Protein AF-A0A359H1Y7-F1 (afdb_monomer)

Solvent-accessible surface area (backbone atoms only — not comparable to full-atom values): 4982 Å² total; per-residue (Å²): 105,98,41,64,23,55,48,77,40,77,42,78,94,73,84,44,70,40,82,46,75,44,70,94,35,49,61,43,79,42,63,67,38,70,70,41,85,49,86,75,61,84,50,85,67,72,67,59,98,62,90,60,80,78,49,86,63,87,78,72,83,78,74,85,74,82,76,92,73,85,90,126

pLDDT: mean 86.25, std 10.32, range [57.88, 96.25]

Radius of gyration: 16.17 Å; Cα contacts (8 Å, |Δi|>4): 71; chains: 1; bounding box: 31×46×30 Å

Secondary structure (DSSP, 8-state):
-TT--EEEEEETTTTEEEEEE-GGG-----HHHHH---SS-S---PPPSSPPPPPPPP--------------

Structure (mmCIF, N/CA/C/O backbone):
data_AF-A0A359H1Y7-F1
#
_entry.id   AF-A0A359H1Y7-F1
#
loop_
_atom_site.group_PDB
_atom_site.id
_atom_site.type_symbol
_atom_site.label_atom_id
_atom_site.label_alt_id
_atom_site.label_comp_id
_atom_site.label_asym_id
_atom_site.label_entity_id
_atom_site.label_seq_id
_atom_site.pdbx_PDB_ins_code
_atom_site.Cartn_x
_atom_site.Cartn_y
_atom_site.Cartn_z
_atom_site.occupancy
_atom_site.B_iso_or_equiv
_atom_site.auth_seq_id
_atom_site.auth_comp_id
_atom_site.auth_asym_id
_atom_site.auth_atom_id
_atom_site.pdbx_PDB_model_num
ATOM 1 N N . CYS A 1 1 ? 0.065 7.028 -2.610 1.00 89.00 1 CYS A N 1
ATOM 2 C CA . CYS A 1 1 ? 0.295 5.896 -3.535 1.00 89.00 1 CYS A CA 1
ATOM 3 C C . CYS A 1 1 ? 0.441 6.449 -4.945 1.00 89.00 1 CYS A C 1
ATOM 5 O O . CYS A 1 1 ? -0.509 7.079 -5.399 1.00 89.00 1 CYS A O 1
ATOM 7 N N . PRO A 1 2 ? 1.594 6.260 -5.610 1.00 89.69 2 PRO A N 1
ATOM 8 C CA . PRO A 1 2 ? 1.884 6.921 -6.885 1.00 89.69 2 PRO A CA 1
ATOM 9 C C . PRO A 1 2 ? 0.908 6.540 -8.006 1.00 89.69 2 PRO A C 1
ATOM 11 O O . PRO A 1 2 ? 0.632 7.355 -8.874 1.00 89.69 2 PRO A O 1
ATOM 14 N N . THR A 1 3 ? 0.332 5.337 -7.961 1.00 91.31 3 THR A N 1
ATOM 15 C CA . TH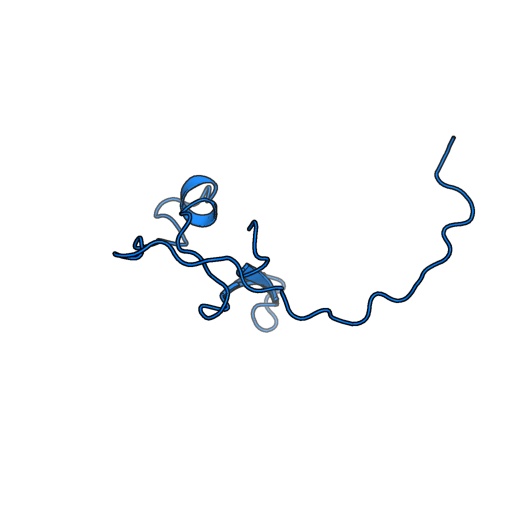R A 1 3 ? -0.612 4.842 -8.976 1.00 91.31 3 THR A CA 1
ATOM 16 C C . THR A 1 3 ? -2.078 4.933 -8.552 1.00 91.31 3 THR A C 1
ATOM 18 O O . THR A 1 3 ? -2.949 4.432 -9.253 1.00 91.31 3 THR A O 1
ATOM 21 N N . LYS A 1 4 ? -2.380 5.540 -7.393 1.00 91.25 4 LYS A N 1
ATOM 22 C CA . LYS A 1 4 ? -3.729 5.550 -6.787 1.00 91.25 4 LYS A CA 1
ATOM 23 C C . LYS A 1 4 ? -4.314 4.140 -6.538 1.00 91.25 4 LYS A C 1
ATOM 25 O O . LYS A 1 4 ? -5.527 3.977 -6.433 1.00 91.25 4 LYS A O 1
ATOM 30 N N . ALA A 1 5 ? -3.455 3.125 -6.394 1.00 92.81 5 ALA A N 1
ATOM 31 C CA . ALA A 1 5 ? -3.853 1.744 -6.109 1.00 92.81 5 ALA A CA 1
ATOM 32 C C . ALA A 1 5 ? -4.554 1.563 -4.756 1.00 92.81 5 ALA A C 1
ATOM 34 O O . ALA A 1 5 ? -5.339 0.638 -4.600 1.00 92.81 5 ALA A O 1
ATOM 35 N N . ILE A 1 6 ? -4.287 2.422 -3.774 1.00 93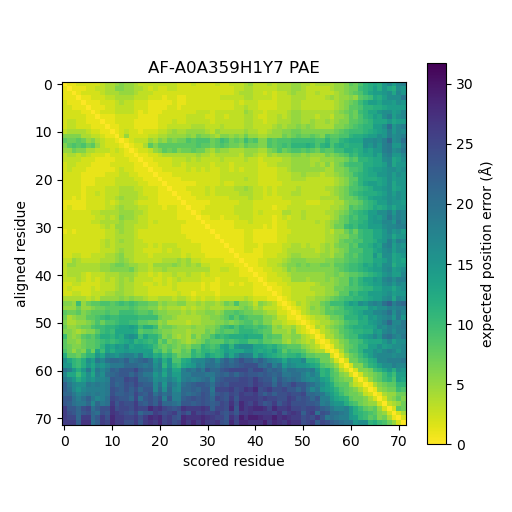.62 6 ILE A N 1
ATOM 36 C CA . ILE A 1 6 ? -4.879 2.348 -2.433 1.00 93.62 6 ILE A CA 1
ATOM 37 C C . ILE A 1 6 ? -5.621 3.644 -2.122 1.00 93.62 6 ILE A C 1
ATOM 39 O O . ILE A 1 6 ? -5.070 4.730 -2.307 1.00 93.62 6 ILE A O 1
ATOM 43 N N . ASN A 1 7 ? -6.859 3.510 -1.646 1.00 92.44 7 ASN A N 1
ATOM 44 C CA . ASN A 1 7 ? -7.719 4.608 -1.201 1.00 92.44 7 ASN A CA 1
ATOM 45 C C . ASN A 1 7 ? -8.372 4.239 0.139 1.00 92.44 7 ASN A C 1
ATOM 47 O O . ASN A 1 7 ? -8.544 3.058 0.434 1.00 92.44 7 ASN A O 1
ATOM 51 N N . MET A 1 8 ? -8.752 5.232 0.939 1.00 92.44 8 MET A N 1
ATOM 52 C CA . MET A 1 8 ? -9.497 5.007 2.181 1.00 92.44 8 MET A CA 1
ATOM 53 C C . MET A 1 8 ? -10.994 4.949 1.877 1.00 92.44 8 MET A C 1
ATOM 55 O O . MET A 1 8 ? -11.513 5.824 1.188 1.00 92.44 8 MET A O 1
ATOM 59 N N . VAL A 1 9 ? -11.686 3.932 2.387 1.00 93.94 9 VAL A N 1
ATOM 60 C CA . VAL A 1 9 ? -13.144 3.785 2.260 1.00 93.94 9 VAL A CA 1
ATOM 61 C C . VAL A 1 9 ? -13.785 3.637 3.642 1.00 93.94 9 VAL A C 1
ATOM 63 O O . VAL A 1 9 ? -13.128 3.101 4.540 1.00 93.94 9 VAL A O 1
ATOM 66 N N . PRO A 1 10 ? -15.037 4.090 3.840 1.00 96.25 10 PRO A N 1
ATOM 67 C CA . PRO A 1 10 ? -15.744 3.904 5.103 1.00 96.25 10 PRO A CA 1
ATOM 68 C C . PRO A 1 10 ? -15.812 2.429 5.508 1.00 96.25 10 PRO A C 1
ATOM 70 O O . PRO A 1 10 ? -16.046 1.547 4.676 1.00 96.25 10 PRO A O 1
ATOM 73 N N . TYR A 1 11 ? -15.603 2.158 6.791 1.00 94.94 11 TYR A N 1
ATOM 74 C CA . TYR A 1 11 ? -15.640 0.822 7.363 1.00 94.94 11 TYR A CA 1
ATOM 75 C C . TYR A 1 11 ? -16.930 0.600 8.139 1.00 94.94 11 TYR A C 1
ATOM 77 O O . TYR A 1 11 ? -17.010 0.898 9.330 1.00 94.94 11 TYR A O 1
ATOM 85 N N . ARG A 1 12 ? -17.929 0.016 7.471 1.00 92.38 12 ARG A N 1
ATOM 86 C CA . ARG A 1 12 ? -19.273 -0.166 8.050 1.00 92.38 12 ARG A CA 1
ATOM 87 C C . ARG A 1 12 ? -19.804 1.173 8.603 1.00 92.38 12 ARG A C 1
ATOM 89 O O . ARG A 1 12 ? -19.411 2.235 8.126 1.00 92.38 12 ARG A O 1
ATOM 96 N N . ASP A 1 13 ? -20.641 1.112 9.633 1.00 92.94 13 ASP A N 1
ATOM 97 C CA . ASP A 1 13 ? -21.248 2.278 10.286 1.00 92.94 13 ASP A CA 1
ATOM 98 C C . ASP A 1 13 ? -20.456 2.751 11.518 1.00 92.94 13 ASP A C 1
ATOM 100 O O . ASP A 1 13 ? -21.006 3.352 12.436 1.00 92.94 13 ASP A O 1
ATOM 104 N N . THR A 1 14 ? -19.152 2.456 11.584 1.00 92.62 14 THR A N 1
ATOM 105 C CA . THR A 1 14 ? -18.326 2.795 12.759 1.00 92.62 14 THR A CA 1
ATOM 106 C C . THR A 1 14 ? -17.721 4.197 12.697 1.00 92.62 14 THR A C 1
ATOM 108 O O . THR A 1 14 ? -17.084 4.628 13.655 1.00 92.62 14 THR A O 1
ATOM 111 N N . GLY A 1 15 ? -17.855 4.894 11.562 1.00 94.19 15 GLY A N 1
ATOM 112 C CA . GLY A 1 15 ? -17.170 6.165 11.299 1.00 94.19 15 GLY A CA 1
ATOM 113 C C . GLY A 1 15 ? -15.659 6.031 11.057 1.00 94.19 15 GLY A C 1
ATOM 114 O O . GLY A 1 15 ? -14.980 7.033 10.845 1.00 94.19 15 GLY A O 1
ATOM 115 N N . LEU A 1 16 ? -15.118 4.808 11.069 1.00 93.75 16 LEU A N 1
ATOM 116 C CA . LEU A 1 16 ? -13.721 4.535 10.740 1.00 93.75 16 LEU A CA 1
ATOM 117 C C . LEU A 1 16 ? -13.544 4.341 9.235 1.00 93.75 16 LEU A C 1
ATOM 119 O O . LEU A 1 16 ? -14.486 4.021 8.513 1.00 93.75 16 LEU A O 1
ATOM 123 N N . PHE A 1 17 ? -12.306 4.476 8.769 1.00 94.38 17 PHE A N 1
ATOM 124 C CA . PHE A 1 17 ? -11.939 4.220 7.382 1.00 94.38 17 PHE A CA 1
ATOM 125 C C . PHE A 1 17 ? -10.912 3.097 7.312 1.00 94.38 17 PHE A C 1
ATOM 127 O O . PHE A 1 17 ? -9.994 3.035 8.130 1.00 94.38 17 PHE A O 1
ATOM 134 N N . ILE A 1 18 ? -11.040 2.239 6.304 1.00 93.19 18 ILE A N 1
ATOM 135 C CA . ILE A 1 18 ? -10.072 1.183 6.012 1.00 93.19 18 ILE A CA 1
ATOM 136 C C . ILE A 1 18 ? -9.442 1.382 4.633 1.00 93.19 18 ILE A C 1
ATOM 138 O O . ILE A 1 18 ? -10.095 1.891 3.715 1.00 93.19 18 ILE A O 1
ATOM 142 N N . PRO A 1 19 ? -8.180 0.968 4.454 1.00 93.19 19 PRO A N 1
ATOM 143 C CA . PRO A 1 19 ? -7.563 0.967 3.141 1.00 93.19 19 PRO A CA 1
ATOM 144 C C . PRO A 1 19 ? -8.215 -0.083 2.233 1.00 93.19 19 PRO A C 1
ATOM 146 O O . PRO A 1 19 ? -8.280 -1.264 2.568 1.00 93.19 19 PRO A O 1
ATOM 149 N N . LYS A 1 20 ? -8.636 0.335 1.040 1.00 93.19 20 LYS A N 1
ATOM 150 C CA . LYS A 1 20 ? -9.037 -0.538 -0.066 1.00 93.19 20 LYS A CA 1
ATOM 151 C C . LYS A 1 20 ? -7.953 -0.515 -1.137 1.00 93.19 20 LYS A C 1
ATOM 153 O O . LYS A 1 20 ? -7.631 0.547 -1.669 1.00 93.19 20 LYS A O 1
ATOM 158 N N . LEU A 1 21 ? -7.413 -1.689 -1.456 1.00 92.94 21 LEU A N 1
ATOM 159 C CA . LEU A 1 21 ? -6.359 -1.877 -2.452 1.00 92.94 21 LEU A CA 1
ATOM 160 C C . LEU A 1 21 ? -6.937 -2.428 -3.763 1.00 92.94 21 LEU A C 1
ATOM 162 O O . LEU A 1 21 ? -7.612 -3.454 -3.763 1.00 92.94 21 LEU A O 1
ATOM 166 N N . ASN A 1 22 ? -6.610 -1.782 -4.878 1.00 91.94 22 ASN A N 1
ATOM 167 C CA . ASN A 1 22 ? -6.719 -2.326 -6.223 1.00 91.94 22 ASN A CA 1
ATOM 168 C C . ASN A 1 22 ? -5.348 -2.881 -6.646 1.00 91.94 22 ASN A C 1
ATOM 170 O O . ASN A 1 22 ? -4.407 -2.119 -6.880 1.00 91.94 22 ASN A O 1
ATOM 174 N N . LYS A 1 23 ? -5.235 -4.210 -6.723 1.00 89.69 23 LYS A N 1
ATOM 175 C CA . LYS A 1 23 ? -3.979 -4.894 -7.058 1.00 89.69 23 LYS A CA 1
ATOM 176 C C . LYS A 1 23 ? -3.585 -4.722 -8.527 1.00 89.69 23 LYS A C 1
ATOM 178 O O . LYS A 1 23 ? -2.394 -4.670 -8.801 1.00 89.69 23 LYS A O 1
ATOM 183 N N . ASP A 1 24 ? -4.545 -4.530 -9.429 1.00 89.44 24 ASP A N 1
ATOM 184 C CA . ASP A 1 24 ? -4.308 -4.474 -10.881 1.00 89.44 24 ASP A CA 1
ATOM 185 C C . ASP A 1 24 ? -3.453 -3.269 -11.305 1.00 89.44 24 ASP A C 1
ATOM 187 O O . ASP A 1 24 ? -2.781 -3.292 -12.332 1.00 89.44 24 ASP A O 1
ATOM 191 N N . ILE A 1 25 ? -3.469 -2.202 -10.499 1.00 89.75 25 ILE A N 1
ATOM 192 C CA . ILE A 1 25 ? -2.686 -0.975 -10.722 1.00 89.75 25 ILE A CA 1
ATOM 193 C C . ILE A 1 25 ? -1.596 -0.770 -9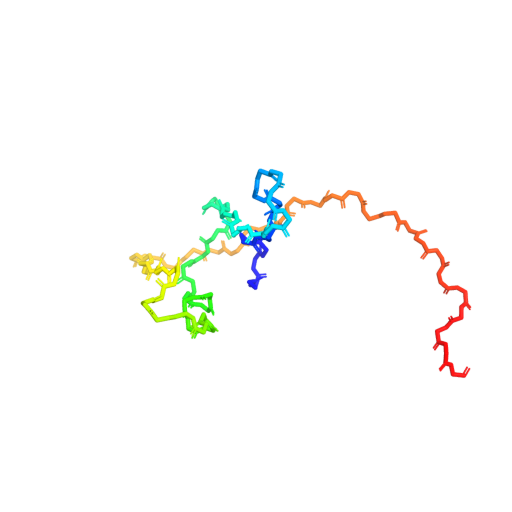.656 1.00 89.75 25 ILE A C 1
ATOM 195 O O . ILE A 1 25 ? -0.941 0.276 -9.612 1.00 89.75 25 ILE A O 1
ATOM 199 N N . CYS A 1 26 ? -1.406 -1.738 -8.756 1.00 91.06 26 CYS A N 1
ATOM 200 C CA . CYS A 1 26 ? -0.369 -1.697 -7.732 1.00 91.06 26 CYS A CA 1
ATOM 201 C C . CYS A 1 26 ? 0.961 -2.174 -8.321 1.00 91.06 26 CYS A C 1
ATOM 203 O O . CYS A 1 26 ? 1.063 -3.314 -8.750 1.00 91.06 26 CYS A O 1
ATOM 205 N N . ILE A 1 27 ? 2.000 -1.337 -8.276 1.00 91.94 27 ILE A N 1
ATOM 206 C CA . ILE A 1 27 ? 3.324 -1.669 -8.835 1.00 91.94 27 ILE A CA 1
ATOM 207 C C . ILE A 1 27 ? 4.303 -2.304 -7.837 1.00 91.94 27 ILE A C 1
ATOM 209 O O . ILE A 1 27 ? 5.466 -2.512 -8.165 1.00 91.94 27 ILE A O 1
ATOM 213 N N . GLY A 1 28 ? 3.868 -2.571 -6.602 1.00 91.50 28 GLY A N 1
ATOM 214 C CA . GLY A 1 28 ? 4.733 -3.163 -5.574 1.00 91.50 28 GLY A CA 1
ATOM 215 C C . GLY A 1 28 ? 5.818 -2.226 -5.024 1.00 91.50 28 GLY A C 1
ATOM 216 O O . GLY A 1 28 ? 6.807 -2.696 -4.481 1.00 91.50 28 GLY A O 1
ATOM 217 N N . CYS A 1 29 ? 5.657 -0.899 -5.123 1.00 92.25 29 CYS A N 1
ATOM 218 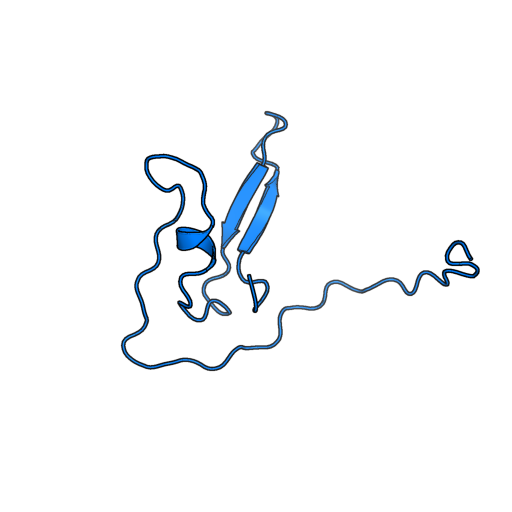C CA . CYS A 1 29 ? 6.700 0.064 -4.729 1.00 92.25 29 CYS A CA 1
ATOM 219 C C . CYS A 1 29 ? 6.961 0.198 -3.213 1.00 92.25 29 CYS A C 1
ATOM 221 O O . CYS A 1 29 ? 7.811 0.991 -2.821 1.00 92.25 29 CYS A O 1
ATOM 223 N N . GLY A 1 30 ? 6.190 -0.467 -2.345 1.00 93.00 30 GLY A N 1
ATOM 224 C CA . GLY A 1 30 ? 6.406 -0.461 -0.887 1.00 93.00 30 GLY A CA 1
ATOM 225 C C . GLY A 1 30 ? 6.118 0.856 -0.149 1.00 93.00 30 GLY A C 1
ATOM 226 O O . GLY A 1 30 ? 6.059 0.872 1.076 1.00 93.00 30 GLY A O 1
ATOM 227 N N . GLY A 1 31 ? 5.854 1.967 -0.847 1.00 94.00 31 GLY A N 1
ATOM 228 C CA . GLY A 1 31 ? 5.681 3.275 -0.197 1.00 94.00 31 GLY A CA 1
ATOM 229 C C . GLY A 1 31 ? 4.539 3.340 0.830 1.00 94.00 31 GLY A C 1
ATOM 230 O O . GLY A 1 31 ? 4.613 4.110 1.783 1.00 94.00 31 GLY A O 1
ATOM 231 N N . CYS A 1 32 ? 3.495 2.519 0.666 1.00 94.94 32 CYS A N 1
ATOM 232 C CA . CYS A 1 32 ? 2.398 2.421 1.635 1.00 94.94 32 CYS A CA 1
ATOM 233 C C . CYS A 1 32 ? 2.783 1.666 2.918 1.00 94.94 32 CYS A C 1
ATOM 235 O O . CYS A 1 32 ? 2.350 2.064 3.995 1.00 94.94 32 CYS A O 1
ATOM 237 N N . GLU A 1 33 ? 3.617 0.632 2.824 1.00 95.88 33 GLU A N 1
ATOM 238 C CA . GLU A 1 33 ? 4.158 -0.086 3.983 1.00 95.88 33 GLU A CA 1
ATOM 239 C C . GLU A 1 33 ? 5.148 0.787 4.760 1.00 95.88 33 GLU A C 1
ATOM 241 O O . GLU A 1 33 ? 5.060 0.895 5.986 1.00 95.88 33 GLU A O 1
ATOM 246 N N . TYR A 1 34 ? 6.038 1.481 4.044 1.00 95.56 34 TYR A N 1
ATOM 247 C CA . TYR A 1 34 ? 7.033 2.363 4.651 1.00 95.56 34 TYR A CA 1
ATOM 248 C C . TYR A 1 34 ? 6.380 3.464 5.498 1.00 95.56 34 TYR A C 1
ATOM 250 O O . TYR A 1 34 ? 6.696 3.602 6.680 1.00 95.56 34 TYR A O 1
ATOM 258 N N . VAL A 1 35 ? 5.416 4.193 4.920 1.00 95.56 35 VAL A N 1
ATOM 259 C CA . VAL A 1 35 ? 4.751 5.325 5.589 1.00 95.56 35 VAL A CA 1
ATOM 260 C C . VAL A 1 35 ? 3.775 4.896 6.687 1.00 95.56 35 VAL A C 1
ATOM 262 O O . VAL A 1 35 ? 3.366 5.728 7.492 1.00 95.56 35 VAL A O 1
ATOM 265 N N . CYS A 1 36 ? 3.366 3.623 6.732 1.00 95.06 36 CYS A N 1
ATOM 266 C CA . CYS A 1 36 ? 2.366 3.163 7.690 1.00 95.06 36 CYS A CA 1
ATOM 267 C C . CYS A 1 36 ? 2.872 3.357 9.137 1.00 95.06 36 CYS A C 1
ATOM 269 O O . CYS A 1 36 ? 3.877 2.741 9.508 1.00 95.06 36 CYS A O 1
ATOM 271 N N . PRO A 1 37 ? 2.187 4.163 9.972 1.00 95.75 37 PRO A N 1
ATOM 272 C CA . PRO A 1 37 ? 2.622 4.431 11.343 1.00 95.75 37 PRO A CA 1
ATOM 273 C C . PRO A 1 37 ? 2.230 3.323 12.334 1.00 95.75 37 PRO A C 1
ATOM 275 O O . PRO A 1 37 ? 2.660 3.358 13.482 1.00 95.75 37 PRO A O 1
ATOM 278 N N . ALA A 1 38 ? 1.393 2.363 11.925 1.00 95.44 38 ALA A N 1
ATOM 279 C CA . ALA A 1 38 ? 0.900 1.306 12.802 1.00 95.44 38 ALA A CA 1
ATOM 280 C C . ALA A 1 38 ? 1.992 0.280 13.157 1.00 95.44 38 ALA A C 1
ATOM 282 O O . ALA A 1 38 ? 2.839 -0.051 12.321 1.00 95.44 38 ALA A O 1
ATOM 283 N N . THR A 1 39 ? 1.905 -0.268 14.374 1.00 94.69 39 THR A N 1
ATOM 284 C CA . THR A 1 39 ? 2.780 -1.334 14.880 1.00 94.69 39 THR A CA 1
ATOM 285 C C . THR A 1 39 ? 1.910 -2.451 15.476 1.00 94.69 39 THR A C 1
ATOM 287 O O . THR A 1 39 ? 1.283 -2.219 16.510 1.00 94.69 39 THR A O 1
ATOM 290 N N . PRO A 1 40 ? 1.838 -3.649 14.862 1.00 93.75 40 PRO A N 1
ATOM 291 C CA . PRO A 1 40 ? 2.484 -4.040 13.606 1.00 93.75 40 PRO A CA 1
ATOM 292 C C . PRO A 1 40 ? 1.942 -3.257 12.400 1.00 93.75 40 PRO A C 1
ATOM 294 O O . PRO A 1 40 ? 0.871 -2.650 12.459 1.00 93.75 40 PRO A O 1
ATOM 297 N N . LYS A 1 41 ? 2.698 -3.268 11.298 1.00 94.56 41 LYS A N 1
ATOM 298 C CA . LYS A 1 41 ? 2.325 -2.577 10.058 1.00 94.56 41 LYS A CA 1
ATOM 299 C C . LYS A 1 41 ? 0.956 -3.062 9.575 1.00 94.56 41 LYS A C 1
ATOM 301 O O . LYS A 1 41 ? 0.718 -4.262 9.483 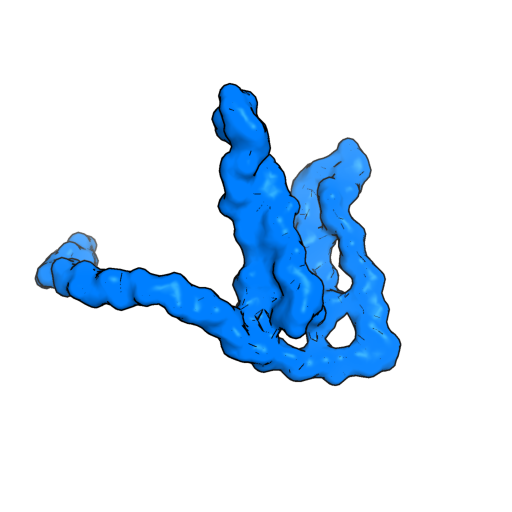1.00 94.56 41 LYS A O 1
ATOM 306 N N . ALA A 1 42 ? 0.069 -2.126 9.237 1.00 93.31 42 ALA A N 1
ATOM 307 C CA . ALA A 1 42 ? -1.280 -2.447 8.760 1.00 93.31 42 ALA A CA 1
ATOM 308 C C . ALA A 1 42 ? -1.307 -2.940 7.302 1.00 93.31 42 ALA A C 1
ATOM 310 O O . ALA A 1 42 ? -2.309 -3.487 6.847 1.00 93.31 42 ALA A O 1
ATOM 311 N N . ILE A 1 43 ? -0.221 -2.719 6.559 1.00 93.81 4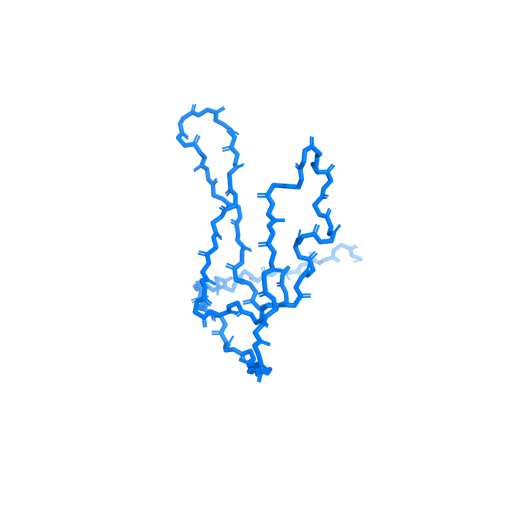3 ILE A N 1
ATOM 312 C CA . ILE A 1 43 ? -0.049 -3.162 5.179 1.00 93.81 43 ILE A CA 1
ATOM 313 C C . ILE A 1 43 ? 1.391 -3.625 4.973 1.00 93.81 43 ILE A C 1
ATOM 315 O O . ILE A 1 43 ? 2.323 -2.959 5.421 1.00 93.81 43 ILE A O 1
ATOM 319 N N . THR A 1 44 ? 1.544 -4.751 4.283 1.00 94.75 44 THR A N 1
ATOM 320 C CA . THR A 1 44 ? 2.823 -5.317 3.852 1.00 94.75 44 THR A CA 1
ATOM 321 C C . THR A 1 44 ? 2.815 -5.481 2.336 1.00 94.75 44 THR A C 1
ATOM 323 O O . THR A 1 44 ? 1.772 -5.751 1.732 1.00 94.75 44 THR A O 1
ATOM 326 N N . VAL A 1 45 ? 3.964 -5.269 1.703 1.00 93.88 45 VAL A N 1
ATOM 327 C CA . VAL A 1 45 ? 4.125 -5.310 0.253 1.00 93.88 45 VAL A CA 1
ATOM 328 C C . VAL A 1 45 ? 5.222 -6.302 -0.100 1.00 93.88 45 VAL A C 1
ATOM 330 O O . VAL A 1 45 ? 6.388 -6.123 0.232 1.00 93.88 45 VAL A O 1
ATOM 333 N N . SER A 1 46 ? 4.847 -7.336 -0.844 1.00 90.50 46 SER A N 1
ATOM 334 C CA . SER A 1 46 ? 5.807 -8.193 -1.534 1.00 90.50 46 SER A CA 1
ATOM 335 C C . SER A 1 46 ? 6.167 -7.545 -2.868 1.00 90.50 46 SER A C 1
ATOM 337 O O . SER A 1 46 ? 5.276 -7.190 -3.644 1.00 90.50 46 SER A O 1
ATOM 339 N N . ALA A 1 47 ? 7.461 -7.352 -3.116 1.00 84.31 47 ALA A N 1
ATOM 340 C CA . ALA A 1 47 ? 7.936 -6.858 -4.402 1.00 84.31 47 ALA A CA 1
ATOM 341 C C . ALA A 1 47 ? 7.599 -7.862 -5.517 1.00 84.31 47 ALA A C 1
ATOM 343 O O . ALA A 1 47 ? 7.568 -9.069 -5.283 1.00 84.31 47 ALA A O 1
ATOM 344 N N . ASN A 1 48 ? 7.350 -7.355 -6.725 1.00 82.38 48 ASN A N 1
ATOM 345 C CA . ASN A 1 48 ? 7.211 -8.205 -7.903 1.00 82.38 48 ASN A CA 1
ATOM 346 C C . ASN A 1 48 ? 8.599 -8.650 -8.377 1.00 82.38 48 ASN A C 1
ATOM 348 O O . ASN A 1 48 ? 9.512 -7.826 -8.417 1.00 82.38 48 ASN A O 1
ATOM 352 N N . ASP A 1 49 ? 8.730 -9.903 -8.818 1.00 85.44 49 ASP A N 1
ATOM 353 C CA . ASP A 1 49 ? 9.989 -10.428 -9.375 1.00 85.44 49 ASP A CA 1
ATOM 354 C C . ASP A 1 49 ? 10.452 -9.647 -10.618 1.00 85.44 49 ASP A C 1
ATOM 356 O O . ASP A 1 49 ? 11.645 -9.533 -10.896 1.00 85.44 49 ASP A O 1
ATOM 360 N N . VAL A 1 50 ? 9.497 -9.075 -11.359 1.00 86.44 50 VAL A N 1
ATOM 361 C CA . VAL A 1 50 ? 9.730 -8.208 -12.517 1.00 86.44 50 VAL A CA 1
ATOM 362 C C . VAL A 1 50 ? 9.014 -6.878 -12.301 1.00 86.44 50 VAL A C 1
ATOM 364 O O . VAL A 1 50 ? 7.841 -6.839 -11.926 1.00 86.44 50 VAL A O 1
ATOM 367 N N . HIS A 1 51 ? 9.709 -5.767 -12.557 1.00 79.62 51 HIS A N 1
ATOM 368 C CA . HIS A 1 51 ? 9.132 -4.430 -12.432 1.00 79.62 51 HIS A CA 1
ATOM 369 C C . HIS A 1 51 ? 8.010 -4.206 -13.451 1.00 79.62 51 HIS A C 1
ATOM 371 O O . HIS A 1 51 ? 8.221 -4.287 -14.661 1.00 79.62 51 HIS A O 1
ATOM 377 N N . ILE A 1 52 ? 6.823 -3.864 -12.951 1.00 79.62 52 ILE A N 1
ATOM 378 C CA . ILE A 1 52 ? 5.648 -3.562 -13.771 1.00 79.62 52 ILE A CA 1
ATOM 379 C C . ILE A 1 52 ? 5.485 -2.057 -13.978 1.00 79.62 52 ILE A C 1
ATOM 381 O O . ILE A 1 52 ? 5.792 -1.243 -13.104 1.00 79.62 52 ILE A O 1
ATOM 385 N N . THR A 1 53 ? 4.993 -1.676 -15.153 1.00 82.19 53 THR A N 1
ATOM 386 C CA . THR A 1 53 ? 4.716 -0.275 -15.483 1.00 82.19 53 THR A CA 1
ATOM 387 C C . THR A 1 53 ? 3.396 0.170 -14.856 1.00 82.19 53 THR A C 1
ATOM 389 O O . THR A 1 53 ? 2.446 -0.604 -14.754 1.00 82.19 53 THR A O 1
ATOM 392 N N . ALA A 1 54 ? 3.320 1.432 -14.433 1.00 80.75 54 ALA A N 1
ATOM 393 C CA . ALA A 1 54 ? 2.100 1.989 -13.866 1.00 80.75 54 ALA A CA 1
ATOM 394 C C . ALA A 1 54 ? 1.008 2.151 -14.936 1.00 80.75 54 ALA A C 1
ATOM 396 O O . ALA A 1 54 ? 1.174 2.897 -15.902 1.00 80.75 54 ALA A O 1
ATOM 397 N N . THR A 1 55 ? -0.138 1.506 -14.725 1.00 81.75 55 THR A N 1
ATOM 398 C CA . THR A 1 55 ? -1.353 1.743 -15.514 1.00 81.75 55 THR A CA 1
ATOM 399 C C . THR A 1 55 ? -2.033 3.036 -15.058 1.00 81.75 55 THR A C 1
ATOM 401 O O . THR A 1 55 ? -1.987 3.397 -13.879 1.00 81.75 55 THR A O 1
ATOM 404 N N . LYS A 1 56 ? -2.685 3.749 -15.986 1.00 79.06 56 LYS A N 1
ATOM 405 C CA . LYS A 1 56 ? -3.475 4.941 -15.646 1.00 79.06 56 LYS A CA 1
ATOM 406 C C . LYS A 1 56 ? -4.622 4.551 -14.697 1.00 79.06 56 LYS A C 1
ATOM 408 O O . LYS A 1 56 ? -5.335 3.593 -14.996 1.00 79.06 56 LYS A O 1
ATOM 413 N N . PRO A 1 57 ? -4.831 5.274 -13.585 1.00 77.00 57 PRO A N 1
ATOM 414 C CA . PRO A 1 57 ? -5.946 4.998 -12.690 1.00 77.00 57 PRO A CA 1
ATOM 415 C C . PRO A 1 57 ? -7.283 5.331 -13.362 1.00 77.00 57 PRO A C 1
ATOM 417 O O . PRO A 1 57 ? -7.359 6.223 -14.210 1.00 77.00 57 PRO A O 1
ATOM 420 N N . THR A 1 58 ? -8.353 4.648 -12.951 1.00 69.94 58 THR A N 1
ATOM 421 C CA . THR A 1 58 ? -9.716 4.967 -13.390 1.00 69.94 58 THR A CA 1
ATOM 422 C C . THR A 1 58 ? -10.072 6.390 -12.961 1.00 69.94 58 THR A C 1
ATOM 424 O O . THR A 1 58 ? -10.010 6.734 -11.777 1.00 69.94 58 THR A O 1
ATOM 427 N N . VAL A 1 59 ? -10.415 7.233 -13.934 1.00 69.62 59 VAL A N 1
ATOM 428 C CA . VAL A 1 59 ? -10.801 8.626 -13.704 1.00 69.62 59 VAL A CA 1
ATOM 429 C C . VAL A 1 59 ? -12.278 8.644 -13.319 1.00 69.62 59 VAL A C 1
ATOM 431 O O . VAL A 1 59 ? -13.152 8.522 -14.175 1.00 69.62 59 VAL A O 1
ATOM 434 N N . GLU A 1 60 ? -12.576 8.774 -12.029 1.00 65.31 60 GLU A N 1
ATOM 435 C CA . GLU A 1 60 ? -13.896 9.247 -11.604 1.00 65.31 60 GLU A CA 1
ATOM 436 C C . GLU A 1 60 ? -14.041 10.682 -12.123 1.00 65.31 60 GLU A C 1
ATOM 438 O O . GLU A 1 60 ? -13.108 11.475 -11.977 1.00 65.31 60 GLU A O 1
ATOM 443 N N . LYS A 1 61 ? -15.148 10.976 -12.821 1.00 57.88 61 LYS A N 1
ATOM 444 C CA . LYS A 1 61 ? -15.393 12.255 -13.508 1.00 57.88 61 LYS A CA 1
ATOM 445 C C . LYS A 1 61 ? -14.9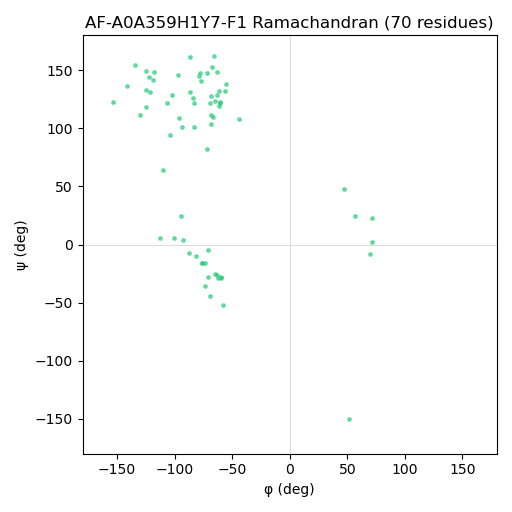79 13.426 -12.611 1.00 57.88 61 LYS A C 1
ATOM 447 O O . LYS A 1 61 ? -15.663 13.731 -11.642 1.00 57.88 61 LYS A O 1
ATOM 452 N N . GLN A 1 62 ? -13.877 14.091 -12.949 1.00 61.50 62 GLN A N 1
ATOM 453 C CA . GLN A 1 62 ? -13.556 15.380 -12.354 1.00 61.50 62 GLN A CA 1
ATOM 454 C C . GLN A 1 62 ? -14.583 16.379 -12.877 1.00 61.50 62 GLN A C 1
ATOM 456 O O . GLN A 1 62 ? -14.530 16.785 -14.041 1.00 61.50 62 GLN A O 1
ATOM 461 N N . GLU A 1 63 ? -15.547 16.740 -12.035 1.00 67.38 63 GLU A N 1
ATOM 462 C CA . GL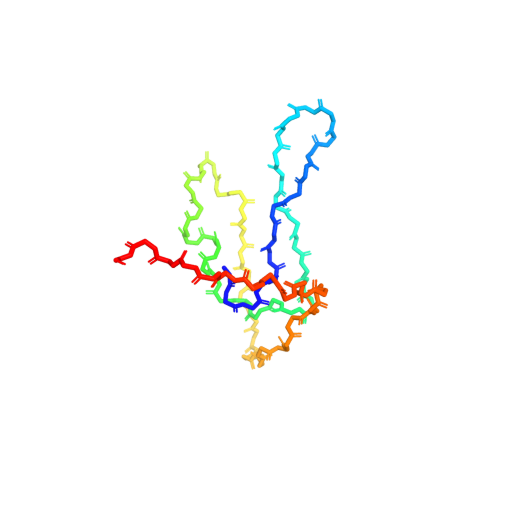U A 1 63 ? -16.391 17.891 -12.309 1.00 67.38 63 GLU A CA 1
ATOM 463 C C . GLU A 1 63 ? -15.481 19.115 -12.384 1.00 67.38 63 GLU A C 1
ATOM 465 O O . GLU A 1 63 ? -14.691 19.391 -11.478 1.00 67.38 63 GLU A O 1
ATOM 470 N N . LYS A 1 64 ? -15.523 19.811 -13.522 1.00 64.00 64 LYS A N 1
ATOM 471 C CA . LYS A 1 64 ? -14.755 21.036 -13.730 1.00 64.00 64 LYS A CA 1
ATOM 472 C C . LYS A 1 64 ? -15.396 22.137 -12.892 1.00 64.00 64 LYS A C 1
ATOM 474 O O . LYS A 1 64 ? -16.196 22.915 -13.404 1.00 64.00 64 LYS A O 1
ATOM 479 N N . VAL A 1 65 ? -15.064 22.184 -11.608 1.00 73.88 65 VAL A N 1
ATOM 480 C CA . VAL A 1 65 ? -15.373 23.342 -10.775 1.00 73.88 65 VAL A CA 1
ATOM 481 C C . VAL A 1 65 ? -14.494 24.479 -11.289 1.00 73.88 65 VAL A C 1
ATOM 483 O O . VAL A 1 65 ? -13.268 24.411 -11.199 1.00 73.88 65 VAL A O 1
ATOM 486 N N . LYS A 1 66 ? -15.111 25.492 -11.905 1.00 69.31 66 LYS A N 1
ATOM 487 C CA . LYS A 1 66 ? -14.431 26.762 -12.161 1.00 69.31 66 LYS A CA 1
ATOM 488 C C . LYS A 1 66 ? -14.166 27.388 -10.797 1.00 69.31 66 LYS A C 1
ATOM 490 O O . LYS A 1 66 ? -15.109 27.726 -10.089 1.00 69.31 66 LYS A O 1
ATOM 495 N N . VAL A 1 67 ? -12.902 27.433 -10.394 1.00 76.12 67 VAL A N 1
ATOM 496 C CA . VAL A 1 67 ? -12.497 28.183 -9.207 1.00 76.12 67 VAL A CA 1
ATOM 497 C C . VAL A 1 67 ? -12.087 29.551 -9.712 1.00 76.12 67 VAL A C 1
ATOM 499 O O . VAL A 1 67 ? -11.024 29.691 -10.311 1.00 76.12 67 VAL A O 1
ATOM 502 N N . ASP A 1 68 ? -12.987 30.516 -9.553 1.00 73.69 68 ASP A N 1
ATOM 503 C CA . ASP A 1 68 ? -12.824 31.847 -10.134 1.00 73.69 68 ASP A CA 1
ATOM 504 C C . ASP A 1 68 ? -11.811 32.707 -9.350 1.00 73.69 68 ASP A C 1
ATOM 506 O O . ASP A 1 68 ? -11.266 33.651 -9.911 1.00 73.69 68 ASP A O 1
ATOM 510 N N . GLU A 1 69 ? -11.456 32.336 -8.110 1.00 71.31 69 GLU A N 1
ATOM 511 C CA . GLU A 1 69 ? -10.441 33.052 -7.326 1.00 71.31 69 GLU A CA 1
ATOM 512 C C . GLU A 1 69 ? -9.757 32.134 -6.301 1.00 71.31 69 GLU A C 1
ATOM 514 O O . GLU A 1 69 ? -10.408 31.526 -5.450 1.00 71.31 69 GLU A O 1
ATOM 519 N N . PHE A 1 70 ? -8.429 32.015 -6.384 1.00 72.94 70 PHE A N 1
ATOM 520 C CA . PHE A 1 70 ? -7.60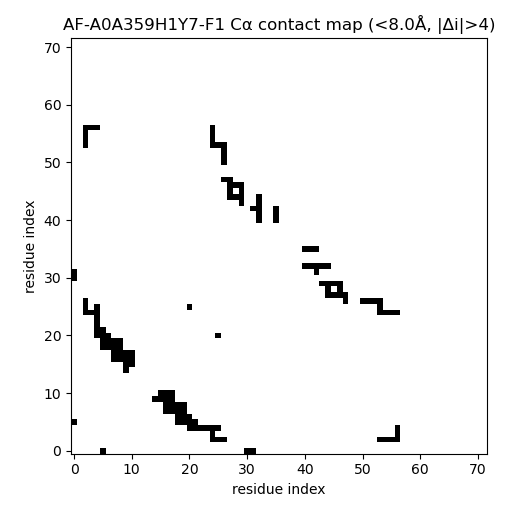5 31.207 -5.479 1.00 72.94 70 PHE A CA 1
ATOM 521 C C . PHE A 1 70 ? -6.762 32.128 -4.584 1.00 72.94 70 PHE A C 1
ATOM 523 O O . PHE A 1 70 ? -5.544 32.144 -4.680 1.00 72.94 70 PHE A O 1
ATOM 530 N N . GLY A 1 71 ? -7.433 32.915 -3.738 1.00 70.81 71 GLY A N 1
ATOM 531 C CA . GLY A 1 71 ? -6.873 33.537 -2.528 1.00 70.81 71 GLY A CA 1
ATOM 532 C C . GLY A 1 71 ? -5.518 34.255 -2.631 1.00 70.81 71 GLY A C 1
ATOM 533 O O . GLY A 1 71 ? -4.680 34.028 -1.757 1.00 70.81 71 GLY A O 1
ATOM 534 N N . PHE A 1 72 ? -5.320 35.119 -3.633 1.00 65.00 72 PHE A N 1
ATOM 535 C CA . PHE A 1 72 ? -4.235 36.109 -3.688 1.00 65.00 72 PHE A CA 1
ATOM 536 C C . PHE A 1 72 ? -4.785 37.479 -4.068 1.00 65.00 72 PHE A C 1
ATOM 538 O O . PHE A 1 72 ? -5.668 37.508 -4.952 1.00 65.00 72 PHE A O 1
#

Sequence (72 aa):
CPTKAINMVPYRDTGLFIPKLNKDICIGCGGCEYVCPATPKAITVSANDVHITATKPTVEKQEKVKVDEFGF

Mean predicted aligned error: 8.2 Å

Foldseek 3Di:
DVLPQWDWDDDPPPRDTDIDGDPVQDQQPCPQQVPQPDVVGPDDGDHDPDGDDGDHDDDDDDDPDPPVDDDD

Nearest PDB structures (foldseek):
  8jd3-assembly1_2  TM=4.151E-01  e=8.570E+00  Homo sapiens